Protein AF-A0A848WQK8-F1 (afdb_monomer_lite)

Radius of gyration: 22.31 Å; chains: 1; bounding box: 42×33×97 Å

Foldseek 3Di:
DDDDDDDDDDPDDDPDDPDDDLACQQAVQVLCLLQPQVQADPPHVRPHHDFDLVRCLVCLVVVLVCLVVVVPPDDDDDDDPPDDDPPDSRDDPVSSVSSVSCVVVVRHNDDPVSGDDRDDDDPDDPVDDDD

pLDDT: mean 87.12, std 15.03, range [38.19, 98.62]

Structure (mmCIF, N/CA/C/O backbone):
data_AF-A0A848WQK8-F1
#
_entry.id   AF-A0A848WQK8-F1
#
loop_
_atom_site.group_PDB
_atom_site.id
_atom_site.type_symbol
_atom_site.label_atom_id
_atom_site.label_alt_id
_atom_site.label_comp_id
_atom_site.label_asym_id
_atom_site.label_entity_id
_atom_site.label_seq_id
_atom_site.pdbx_PDB_ins_code
_atom_site.Cartn_x
_atom_site.Cartn_y
_atom_site.Cartn_z
_atom_site.occupancy
_atom_site.B_iso_or_equiv
_atom_site.auth_seq_id
_atom_site.auth_comp_id
_atom_site.auth_asym_id
_atom_site.auth_atom_id
_atom_site.pdbx_PDB_model_num
ATOM 1 N N . MET A 1 1 ? -21.357 15.603 64.588 1.00 41.00 1 MET A N 1
ATOM 2 C CA . MET A 1 1 ? -20.847 16.408 63.460 1.00 41.00 1 MET A CA 1
ATOM 3 C C . MET A 1 1 ? -19.985 15.500 62.587 1.00 41.00 1 MET A C 1
ATOM 5 O O . MET A 1 1 ? -18.851 15.234 62.949 1.00 41.00 1 MET A O 1
ATOM 9 N N . LYS A 1 2 ? -20.552 14.895 61.534 1.00 38.19 2 LYS A N 1
ATOM 10 C CA . LYS A 1 2 ? -19.818 14.042 60.582 1.00 38.19 2 LYS A CA 1
ATOM 11 C C . LYS A 1 2 ? -19.908 14.723 59.218 1.00 38.19 2 LYS A C 1
ATOM 13 O O . LYS A 1 2 ? -20.984 14.740 58.634 1.00 38.19 2 LYS A O 1
ATOM 18 N N . LEU A 1 3 ? -18.819 15.350 58.775 1.00 50.59 3 LEU A N 1
ATOM 19 C CA . LEU A 1 3 ? -18.705 15.878 57.417 1.00 50.59 3 LEU A CA 1
ATOM 20 C C . LEU A 1 3 ? -18.389 14.708 56.482 1.00 50.59 3 LEU A C 1
ATOM 22 O O . LEU A 1 3 ? -17.312 14.122 56.562 1.00 50.59 3 LEU A O 1
ATOM 26 N N . THR A 1 4 ? -19.326 14.356 55.611 1.00 50.41 4 THR A N 1
ATOM 27 C CA . THR A 1 4 ? -19.075 13.463 54.478 1.00 50.41 4 THR A CA 1
ATOM 28 C C . THR A 1 4 ? -18.587 14.308 53.307 1.00 50.41 4 THR A C 1
ATOM 30 O O . THR A 1 4 ? -19.340 15.115 52.768 1.00 50.41 4 THR A O 1
ATOM 33 N N . SER A 1 5 ? -17.314 14.149 52.950 1.00 55.50 5 SER A N 1
ATOM 34 C CA . SER A 1 5 ? -16.704 14.792 51.787 1.00 55.50 5 SER A CA 1
ATOM 35 C C . SER A 1 5 ? -17.155 14.066 50.516 1.00 55.50 5 SER A C 1
ATOM 37 O O . SER A 1 5 ? -16.952 12.858 50.397 1.00 55.50 5 SER A O 1
ATOM 39 N N . ALA A 1 6 ? -17.798 14.777 49.591 1.00 57.66 6 ALA A N 1
ATOM 40 C CA . ALA A 1 6 ? -18.174 14.248 48.284 1.00 57.66 6 ALA A CA 1
ATOM 41 C C . ALA A 1 6 ? -17.008 14.457 47.307 1.00 57.66 6 ALA A C 1
ATOM 43 O O . ALA A 1 6 ? -16.673 15.587 46.957 1.00 57.66 6 ALA A O 1
ATOM 44 N N . LEU A 1 7 ? -16.374 13.361 46.890 1.00 60.06 7 LEU A N 1
ATOM 45 C CA . LEU A 1 7 ? -15.337 13.365 45.864 1.00 60.06 7 LEU A CA 1
ATOM 46 C C . LEU A 1 7 ? -16.019 13.417 44.489 1.00 60.06 7 LEU A C 1
ATOM 48 O O . LEU A 1 7 ? -16.602 12.430 44.044 1.00 60.06 7 LEU A O 1
ATOM 52 N N . ALA A 1 8 ? -15.985 14.575 43.832 1.00 58.59 8 ALA A N 1
ATOM 53 C CA . ALA A 1 8 ? -16.465 14.717 42.462 1.00 58.59 8 ALA A CA 1
ATOM 54 C C . ALA A 1 8 ? -15.446 14.088 41.496 1.00 58.59 8 ALA A C 1
ATOM 56 O O . ALA A 1 8 ? -14.332 14.589 41.343 1.00 58.59 8 ALA A O 1
ATOM 57 N N . LEU A 1 9 ? -15.825 12.979 40.855 1.00 60.97 9 LEU A N 1
ATOM 58 C CA . LEU A 1 9 ? -15.071 12.392 39.748 1.00 60.97 9 LEU A CA 1
ATOM 59 C C . LEU A 1 9 ? -15.238 13.289 38.513 1.00 60.97 9 LEU A C 1
ATOM 61 O O . LEU A 1 9 ? -16.314 13.350 37.919 1.00 60.97 9 LEU A O 1
ATOM 65 N N . VAL A 1 10 ? -14.173 13.983 38.123 1.00 64.12 10 VAL A N 1
ATOM 66 C CA . VAL A 1 10 ? -14.104 14.682 36.837 1.00 64.12 10 VAL A CA 1
ATOM 67 C C . VAL A 1 10 ? -13.838 13.631 35.759 1.00 64.12 10 VAL A C 1
ATOM 69 O O . VAL A 1 10 ? -12.719 13.141 35.626 1.00 64.12 10 VAL A O 1
ATOM 72 N N . PHE A 1 11 ? -14.871 13.252 35.005 1.00 64.31 11 PHE A N 1
ATOM 73 C CA . PHE A 1 11 ? -14.703 12.473 33.778 1.00 64.31 11 PHE A CA 1
ATOM 74 C C . PHE A 1 11 ? -14.087 13.381 32.708 1.00 64.31 11 PHE A C 1
ATOM 76 O O . PHE A 1 11 ? -14.759 14.246 32.149 1.00 64.31 11 PHE A O 1
ATOM 83 N N . ALA A 1 12 ? -12.796 13.197 32.436 1.00 65.44 12 ALA A N 1
ATOM 84 C CA . ALA A 1 12 ? -12.160 13.772 31.261 1.00 65.44 12 ALA A CA 1
ATOM 85 C C . ALA A 1 12 ? -12.721 13.068 30.015 1.00 65.44 12 ALA A C 1
ATOM 87 O O . ALA A 1 12 ? -12.449 11.891 29.780 1.00 65.44 12 ALA A O 1
ATOM 88 N N . LEU A 1 13 ? -13.546 13.775 29.242 1.00 61.00 13 LEU A N 1
ATOM 89 C CA . LEU A 1 13 ? -13.973 13.331 27.917 1.00 61.00 13 LEU A CA 1
ATOM 90 C C . LEU A 1 13 ? -12.757 13.337 26.979 1.00 61.00 13 LEU A C 1
ATOM 92 O O . LEU A 1 13 ? -12.044 14.344 26.936 1.00 61.00 13 LEU A O 1
ATOM 96 N N . PRO A 1 14 ? -12.500 12.254 26.226 1.00 59.19 14 PRO A N 1
ATOM 97 C CA . PRO A 1 14 ? -11.426 12.259 25.252 1.00 59.19 14 PRO A CA 1
ATOM 98 C C . PRO A 1 14 ? -11.821 13.210 24.119 1.00 59.19 14 PRO A C 1
ATOM 100 O O . PRO A 1 14 ? -12.897 13.085 23.532 1.00 59.19 14 PRO A O 1
ATOM 103 N N . LEU A 1 15 ? -10.954 14.177 23.814 1.00 54.81 15 LEU A N 1
ATOM 104 C CA . LEU A 1 15 ? -11.041 14.906 22.555 1.00 54.81 15 LEU A CA 1
ATOM 105 C C . LEU A 1 15 ? -10.736 13.913 21.430 1.00 54.81 15 LEU A C 1
ATOM 107 O O . LEU A 1 15 ? -9.590 13.497 21.263 1.00 54.81 15 LEU A O 1
ATOM 111 N N . PHE A 1 16 ? -11.754 13.533 20.661 1.00 56.06 16 PHE A N 1
ATOM 112 C CA . PHE A 1 16 ? -11.536 12.875 19.380 1.00 56.06 16 PHE A CA 1
ATOM 113 C C . PHE A 1 16 ? -10.903 13.896 18.432 1.00 56.06 16 PHE A C 1
ATOM 115 O O . PHE A 1 16 ? -11.520 14.899 18.071 1.00 56.06 16 PHE A O 1
ATOM 122 N N . ALA A 1 17 ? -9.638 13.671 18.082 1.00 53.91 17 ALA A N 1
ATOM 123 C CA . ALA A 1 17 ? -8.954 14.453 17.067 1.00 53.91 17 ALA A CA 1
ATOM 124 C C . ALA A 1 17 ? -9.597 14.168 15.699 1.00 53.91 17 ALA A C 1
ATOM 126 O O . ALA A 1 17 ? -9.675 13.018 15.277 1.00 53.91 17 ALA A O 1
ATOM 127 N N . SER A 1 18 ? -10.049 15.220 15.016 1.00 53.72 18 SER A N 1
ATOM 128 C CA . SER A 1 18 ? -10.674 15.178 13.685 1.00 53.72 18 SER A CA 1
ATOM 129 C C . SER A 1 18 ? -9.631 15.025 12.563 1.00 53.72 18 SER A C 1
ATOM 131 O O . SER A 1 18 ? -9.561 15.853 11.655 1.00 53.72 18 SER A O 1
ATOM 133 N N . GLY A 1 19 ? -8.781 14.000 12.642 1.00 61.72 19 GLY A N 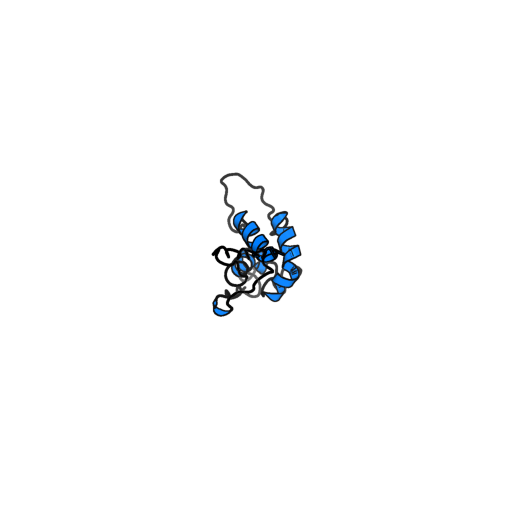1
ATOM 134 C CA . GLY A 1 19 ? -8.004 13.560 11.482 1.00 61.72 19 GLY A CA 1
ATOM 135 C C . GLY A 1 19 ? -8.905 12.754 10.549 1.00 61.72 19 GLY A C 1
ATOM 136 O O . GLY A 1 19 ? -9.685 11.939 11.035 1.00 61.72 19 GLY A O 1
ATOM 137 N N . GLU A 1 20 ? -8.826 12.991 9.240 1.00 74.62 20 GLU A N 1
ATOM 138 C CA . GLU A 1 20 ? -9.516 12.154 8.252 1.00 74.62 20 GLU A CA 1
ATOM 139 C C . GLU A 1 20 ? -9.103 10.688 8.454 1.00 74.62 20 GLU A C 1
ATOM 141 O O . GLU A 1 20 ? -7.913 10.375 8.558 1.00 74.62 20 GLU A O 1
ATOM 146 N N . GLU A 1 21 ? -10.087 9.803 8.613 1.00 90.69 21 GLU A N 1
ATOM 147 C CA . GLU A 1 21 ? -9.833 8.395 8.905 1.00 90.69 21 GLU A CA 1
ATOM 148 C C . GLU A 1 21 ? -9.237 7.714 7.668 1.00 90.69 21 GLU A C 1
ATOM 150 O O . GLU A 1 21 ? -9.826 7.718 6.587 1.00 90.69 21 GLU A O 1
ATOM 155 N N . ILE A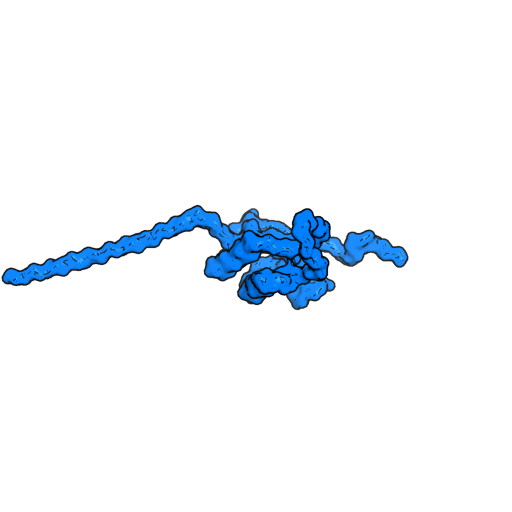 1 22 ? -8.063 7.097 7.822 1.00 97.19 22 ILE A N 1
ATOM 156 C CA . ILE A 1 22 ? -7.447 6.325 6.742 1.00 97.19 22 ILE A CA 1
ATOM 157 C C . ILE A 1 22 ? -8.238 5.031 6.580 1.00 97.19 22 ILE A C 1
ATOM 159 O O . ILE A 1 22 ? -8.197 4.162 7.447 1.00 97.19 22 ILE A O 1
ATOM 163 N N . THR A 1 23 ? -8.917 4.886 5.447 1.00 98.31 23 THR A N 1
ATOM 164 C CA . THR A 1 23 ? -9.723 3.711 5.092 1.00 98.31 23 THR A CA 1
ATOM 165 C C . THR A 1 23 ? -9.115 2.900 3.954 1.00 98.31 23 THR A C 1
ATOM 167 O O . THR A 1 23 ? -8.300 3.391 3.165 1.00 98.31 23 THR A O 1
ATOM 170 N N . PHE A 1 24 ? -9.540 1.640 3.837 1.00 98.50 24 PHE A N 1
ATOM 171 C CA . PHE A 1 24 ? -9.117 0.788 2.737 1.00 98.50 24 PHE A CA 1
ATOM 172 C C . PHE A 1 24 ? -9.542 1.365 1.390 1.00 98.50 24 PHE A C 1
ATOM 174 O O . PHE A 1 24 ? -8.696 1.538 0.518 1.00 98.50 24 PHE A O 1
ATOM 181 N N . ASN A 1 25 ? -10.830 1.676 1.242 1.00 98.19 25 ASN A N 1
ATOM 182 C CA . ASN A 1 25 ? -11.406 2.104 -0.026 1.00 98.19 25 ASN A CA 1
ATOM 183 C C . ASN A 1 25 ? -10.738 3.379 -0.549 1.00 98.19 25 ASN A C 1
ATOM 185 O O . ASN A 1 25 ? -10.299 3.403 -1.690 1.00 98.19 25 ASN A O 1
ATOM 189 N N . GLU A 1 26 ? -10.567 4.404 0.283 1.00 97.81 26 GLU A N 1
ATOM 190 C CA . GLU A 1 26 ? -10.057 5.695 -0.198 1.00 97.81 26 GLU A CA 1
ATOM 191 C C . GLU A 1 26 ? -8.525 5.746 -0.309 1.00 97.81 26 GLU A C 1
ATOM 193 O O . GLU A 1 26 ? -8.003 6.459 -1.163 1.00 97.81 26 GLU A O 1
ATOM 198 N N . HIS A 1 27 ? -7.793 4.987 0.517 1.00 98.25 27 HIS A N 1
ATOM 199 C CA . HIS A 1 27 ? -6.344 5.181 0.671 1.00 98.25 27 HIS A CA 1
ATOM 200 C C . HIS A 1 27 ? -5.514 3.941 0.330 1.00 98.25 27 HIS A C 1
ATOM 202 O O . HIS A 1 27 ? -4.561 4.014 -0.448 1.00 98.25 27 HIS A O 1
ATOM 208 N N . VAL A 1 28 ? -5.863 2.781 0.890 1.00 98.50 28 VAL A N 1
ATOM 209 C CA . VAL A 1 28 ? -5.031 1.572 0.754 1.00 98.50 28 VAL A CA 1
ATOM 210 C C . VAL A 1 28 ? -5.270 0.851 -0.566 1.00 98.50 28 VAL A C 1
ATOM 212 O O . VAL A 1 28 ? -4.316 0.376 -1.181 1.00 98.50 28 VAL A O 1
ATOM 215 N N . ALA A 1 29 ? -6.516 0.765 -1.027 1.00 98.31 29 ALA A N 1
ATOM 216 C CA . ALA A 1 29 ? -6.849 0.101 -2.279 1.00 98.31 29 ALA A CA 1
ATOM 217 C C . ALA A 1 29 ? -6.131 0.754 -3.475 1.00 98.31 29 ALA A C 1
ATOM 219 O O . ALA A 1 29 ? -5.439 0.020 -4.181 1.00 98.31 29 ALA A O 1
ATOM 220 N N . PRO A 1 30 ? -6.141 2.095 -3.658 1.00 97.88 30 PRO A N 1
ATOM 221 C CA . PRO A 1 30 ? -5.379 2.735 -4.733 1.00 97.88 30 PRO A CA 1
ATOM 222 C C . PRO A 1 30 ? -3.870 2.457 -4.658 1.00 97.88 30 PRO A C 1
ATOM 224 O O . PRO A 1 30 ? -3.240 2.184 -5.682 1.00 97.88 30 PRO A O 1
ATOM 227 N N . LEU A 1 31 ? -3.291 2.474 -3.450 1.00 98.06 31 LEU A N 1
ATOM 228 C CA . LEU A 1 31 ? -1.874 2.173 -3.228 1.00 98.06 31 LEU A CA 1
ATOM 229 C C . LEU A 1 31 ? -1.520 0.750 -3.683 1.00 98.06 31 LEU A C 1
ATOM 231 O O . LEU A 1 31 ? -0.542 0.548 -4.408 1.00 98.06 31 LEU A O 1
ATOM 235 N N . ILE A 1 32 ? -2.314 -0.235 -3.258 1.00 98.12 32 ILE A N 1
ATOM 236 C CA . ILE A 1 32 ? -2.095 -1.652 -3.564 1.00 98.12 32 ILE A CA 1
ATOM 237 C C . ILE A 1 32 ? -2.343 -1.935 -5.048 1.00 98.12 32 ILE A C 1
ATOM 239 O O . ILE A 1 32 ? -1.525 -2.601 -5.686 1.00 98.12 32 ILE A O 1
ATOM 243 N N . HIS A 1 33 ? -3.419 -1.389 -5.615 1.00 97.25 33 HIS A N 1
ATOM 244 C CA . HIS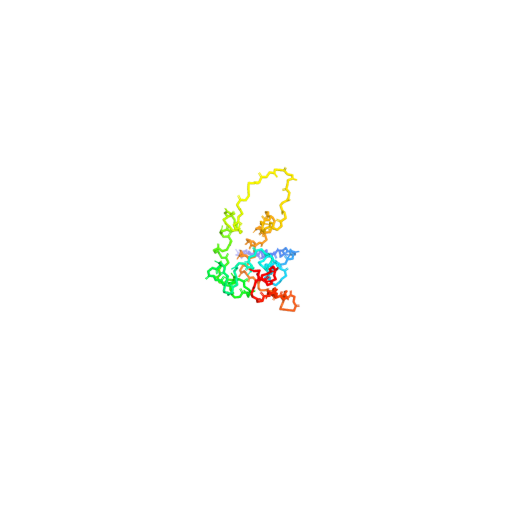 A 1 33 ? -3.767 -1.534 -7.030 1.00 97.25 33 HIS A CA 1
ATOM 245 C C . HIS A 1 33 ? -2.660 -1.020 -7.946 1.00 97.25 33 HIS A C 1
ATOM 247 O O . HIS A 1 33 ? -2.308 -1.690 -8.916 1.00 97.25 33 HIS A O 1
ATOM 253 N N . LYS A 1 34 ? -2.057 0.119 -7.595 1.00 95.19 34 LYS A N 1
ATOM 254 C CA . LYS A 1 34 ? -0.964 0.730 -8.355 1.00 95.19 34 LYS A CA 1
ATOM 255 C C . LYS A 1 34 ? 0.357 -0.036 -8.245 1.00 95.19 34 LYS A C 1
ATOM 257 O O . LYS A 1 34 ? 1.066 -0.165 -9.237 1.00 95.19 34 LYS A O 1
ATOM 262 N N . ASN A 1 35 ? 0.720 -0.500 -7.048 1.00 96.56 35 ASN A N 1
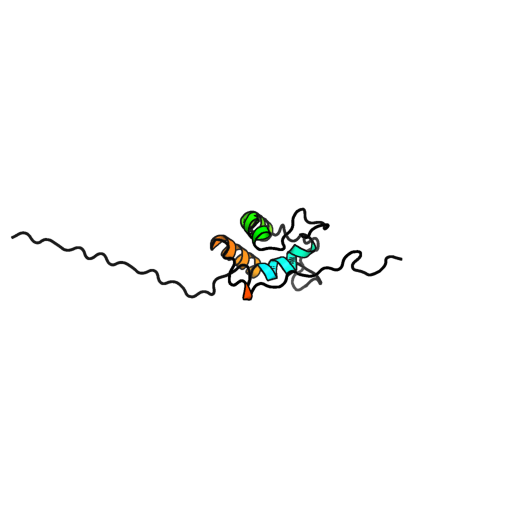ATOM 263 C CA . ASN A 1 35 ? 2.097 -0.933 -6.775 1.00 96.56 35 ASN A CA 1
ATOM 264 C C . ASN A 1 35 ? 2.262 -2.446 -6.577 1.00 96.56 35 ASN A C 1
ATOM 266 O O . ASN A 1 35 ? 3.390 -2.940 -6.592 1.00 96.56 35 ASN A O 1
ATOM 270 N N . CYS A 1 36 ? 1.172 -3.188 -6.372 1.00 96.75 36 CYS A N 1
ATOM 271 C CA . CYS A 1 36 ? 1.233 -4.593 -5.964 1.00 96.75 36 CYS A CA 1
ATOM 272 C C . CYS A 1 36 ? 0.381 -5.513 -6.840 1.00 96.75 36 CYS A C 1
ATOM 274 O O . CYS A 1 36 ? 0.833 -6.606 -7.182 1.00 96.75 36 CYS A O 1
ATOM 276 N N . THR A 1 37 ? -0.839 -5.099 -7.191 1.00 96.31 37 THR A N 1
ATOM 277 C CA . THR A 1 37 ? -1.835 -5.979 -7.824 1.00 96.31 37 THR A CA 1
ATOM 278 C C . THR A 1 37 ? -1.388 -6.526 -9.175 1.00 96.31 37 THR A C 1
ATOM 280 O O . THR A 1 37 ? -1.763 -7.637 -9.525 1.00 96.31 37 THR A O 1
ATOM 283 N N . GLU A 1 38 ? -0.540 -5.804 -9.906 1.00 92.81 38 GLU A N 1
ATOM 284 C CA . GLU A 1 38 ? -0.005 -6.279 -11.182 1.00 92.81 38 GLU A CA 1
ATOM 285 C C . GLU A 1 38 ? 0.728 -7.622 -11.060 1.00 92.81 38 GLU A C 1
ATOM 287 O O . GLU A 1 38 ? 0.493 -8.526 -11.851 1.00 92.81 38 GLU A O 1
ATOM 292 N N . CYS A 1 39 ? 1.562 -7.785 -10.031 1.00 94.25 39 CYS A N 1
ATOM 293 C CA . CYS A 1 39 ? 2.230 -9.058 -9.766 1.00 94.25 39 CYS A CA 1
ATOM 294 C C . CYS A 1 39 ? 1.360 -9.972 -8.896 1.00 94.25 39 CYS A C 1
ATOM 296 O O . CYS A 1 39 ? 1.375 -11.186 -9.059 1.00 94.25 39 CYS A O 1
ATOM 298 N N . HIS A 1 40 ? 0.605 -9.404 -7.955 1.00 96.75 40 HIS A N 1
ATOM 299 C CA . HIS A 1 40 ? -0.250 -10.131 -7.017 1.00 96.75 40 HIS A CA 1
ATOM 300 C C . HIS A 1 40 ? -1.692 -10.252 -7.529 1.00 96.75 40 HIS A C 1
ATOM 302 O O . HIS A 1 40 ? -2.648 -9.851 -6.856 1.00 96.75 40 HIS A O 1
ATOM 308 N N . ARG A 1 41 ? -1.852 -10.848 -8.712 1.00 94.69 41 ARG A N 1
ATOM 309 C CA . ARG A 1 41 ? -3.140 -11.265 -9.288 1.00 94.69 41 ARG A CA 1
ATOM 310 C C . ARG A 1 41 ? -3.062 -12.731 -9.743 1.00 94.69 41 ARG A C 1
ATOM 312 O O . ARG A 1 41 ? -1.960 -13.259 -9.888 1.00 94.69 41 ARG A O 1
ATOM 319 N N . PRO A 1 42 ? -4.202 -13.421 -9.930 1.00 92.38 42 PRO A N 1
ATOM 320 C CA . PRO A 1 42 ? -4.201 -14.806 -10.398 1.00 92.38 42 PRO A CA 1
ATOM 321 C C . PRO A 1 42 ? -3.407 -14.985 -11.699 1.00 92.38 42 PRO A C 1
ATOM 323 O O . PRO A 1 42 ? -3.582 -14.210 -12.632 1.00 92.38 42 PRO A O 1
ATOM 326 N N . GLY A 1 43 ? -2.566 -16.021 -11.752 1.00 90.06 43 GLY A N 1
ATOM 327 C CA . GLY A 1 43 ? -1.778 -16.371 -12.942 1.00 90.06 43 GLY A CA 1
ATOM 328 C C . GLY A 1 43 ? -0.441 -15.640 -13.090 1.00 90.06 43 GLY A C 1
ATOM 329 O O . GLY A 1 43 ? 0.313 -15.972 -13.997 1.00 90.06 43 GLY A O 1
ATOM 330 N N . GLU A 1 44 ? -0.118 -14.704 -12.197 1.00 92.69 44 GLU A N 1
ATOM 331 C CA . GLU A 1 44 ? 1.107 -13.900 -12.269 1.00 92.69 44 GLU A CA 1
ATOM 332 C C . GLU A 1 44 ? 2.153 -14.296 -11.218 1.00 92.69 44 GLU A C 1
ATOM 334 O O . GLU A 1 44 ? 1.976 -15.234 -10.441 1.00 92.69 44 GLU A O 1
ATOM 339 N N . ALA A 1 45 ? 3.271 -13.565 -11.191 1.00 93.50 45 ALA A N 1
ATOM 340 C CA . ALA A 1 45 ? 4.446 -13.864 -10.371 1.00 93.50 45 ALA A CA 1
ATOM 341 C C . ALA A 1 45 ? 4.191 -13.899 -8.848 1.00 93.50 45 ALA A C 1
ATOM 343 O O . ALA A 1 45 ? 4.926 -14.555 -8.108 1.00 93.50 45 ALA A O 1
ATOM 344 N N . GLY A 1 46 ? 3.191 -13.168 -8.355 1.00 94.12 46 GLY A N 1
ATOM 345 C CA . GLY A 1 46 ? 2.856 -13.095 -6.938 1.00 94.12 46 GLY A CA 1
ATOM 346 C C . GLY A 1 46 ? 2.132 -14.360 -6.454 1.00 94.12 46 GLY A C 1
ATOM 347 O O . GLY A 1 46 ? 1.149 -14.779 -7.058 1.00 94.12 46 GLY A O 1
ATOM 348 N N . PRO A 1 47 ? 2.514 -14.948 -5.304 1.00 95.06 47 PRO A N 1
ATOM 349 C CA . PRO A 1 47 ? 1.969 -16.234 -4.849 1.00 95.06 47 PRO A CA 1
ATOM 350 C C . PRO A 1 47 ? 0.530 -16.162 -4.303 1.00 95.06 47 PRO A C 1
ATOM 352 O O . PRO A 1 47 ? -0.022 -17.165 -3.852 1.00 95.06 47 PRO A O 1
ATOM 355 N N . PHE A 1 48 ? -0.073 -14.972 -4.263 1.00 96.62 48 PHE A N 1
ATOM 356 C CA . PHE A 1 48 ? -1.440 -14.739 -3.801 1.00 96.62 48 PHE A CA 1
ATOM 357 C C . PHE A 1 48 ? -1.988 -13.429 -4.369 1.00 96.62 48 PHE A C 1
ATOM 359 O O . PHE A 1 48 ? -1.225 -12.511 -4.669 1.00 96.62 48 PHE A O 1
ATOM 366 N N . ALA A 1 49 ? -3.317 -13.328 -4.428 1.00 97.00 49 ALA A N 1
ATOM 367 C CA . ALA A 1 49 ? -4.011 -12.125 -4.866 1.00 97.00 49 ALA A CA 1
ATOM 368 C C . ALA A 1 49 ? -3.962 -11.000 -3.815 1.00 97.00 49 ALA A C 1
ATOM 370 O O . ALA A 1 49 ? -4.066 -11.262 -2.614 1.00 97.00 49 ALA A O 1
ATOM 371 N N . LEU A 1 50 ? -3.853 -9.758 -4.287 1.00 97.81 50 LEU A N 1
ATOM 372 C CA . LEU A 1 50 ? -4.022 -8.509 -3.539 1.00 97.81 50 LEU A CA 1
ATOM 373 C C . LEU A 1 50 ? -4.974 -7.592 -4.319 1.00 97.81 50 LEU A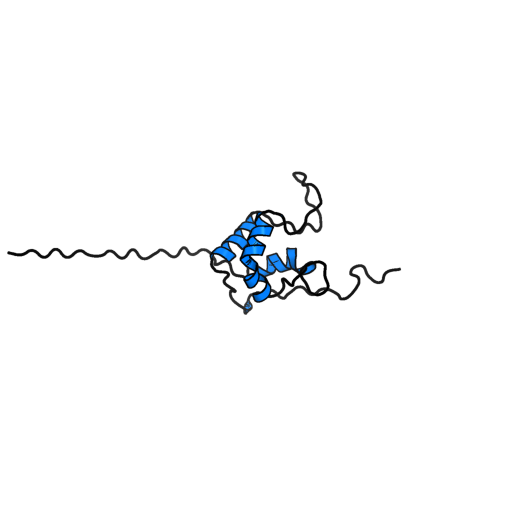 C 1
ATOM 375 O O . LEU A 1 50 ? -4.560 -6.583 -4.884 1.00 97.81 50 LEU A O 1
ATOM 379 N N . ILE A 1 51 ? -6.244 -7.994 -4.406 1.00 96.44 51 ILE A N 1
ATOM 380 C CA . ILE A 1 51 ? -7.262 -7.309 -5.218 1.00 96.44 51 ILE A CA 1
ATOM 381 C C . ILE A 1 51 ? -8.362 -6.740 -4.322 1.00 96.44 51 ILE A C 1
ATOM 383 O O . ILE A 1 51 ? -8.709 -5.565 -4.434 1.00 96.44 51 ILE A O 1
ATOM 387 N N . THR A 1 52 ? -8.901 -7.570 -3.426 1.00 97.38 52 THR A N 1
ATOM 388 C CA . THR A 1 52 ? -10.048 -7.216 -2.580 1.00 97.38 52 THR A CA 1
ATOM 389 C C . THR A 1 52 ? -9.623 -6.798 -1.175 1.00 97.38 52 THR A C 1
ATOM 391 O O . THR A 1 52 ? -8.559 -7.198 -0.693 1.00 97.38 52 THR A O 1
ATOM 394 N N . TYR A 1 53 ? -10.501 -6.081 -0.462 1.00 98.25 53 TYR A N 1
ATOM 395 C CA . TYR A 1 53 ? -10.310 -5.766 0.958 1.00 98.25 53 TYR A CA 1
ATOM 396 C C . TYR A 1 53 ? -9.946 -7.011 1.773 1.00 98.25 53 TYR A C 1
ATOM 398 O O . TYR A 1 53 ? -8.984 -7.001 2.534 1.00 98.25 53 TYR A O 1
ATOM 406 N N . ARG A 1 54 ? -10.669 -8.119 1.578 1.00 98.25 54 ARG A N 1
ATOM 407 C CA . ARG A 1 54 ? -10.438 -9.383 2.290 1.00 98.25 54 ARG A CA 1
ATOM 408 C C . ARG A 1 54 ? -9.056 -9.981 2.021 1.00 98.25 54 ARG A C 1
ATOM 410 O O . ARG A 1 54 ? -8.459 -10.555 2.932 1.00 98.25 54 ARG A O 1
ATOM 417 N N . ASP A 1 55 ? -8.546 -9.871 0.797 1.00 97.88 55 ASP A N 1
ATOM 418 C CA . ASP A 1 55 ? -7.215 -10.386 0.459 1.00 97.88 55 ASP A CA 1
ATOM 419 C C . ASP A 1 55 ? -6.117 -9.650 1.227 1.00 97.88 55 ASP A C 1
ATOM 421 O O . ASP A 1 55 ? -5.168 -10.270 1.726 1.00 97.88 55 ASP A O 1
ATOM 425 N N . ILE A 1 56 ? -6.289 -8.332 1.325 1.00 98.44 56 ILE A N 1
ATOM 426 C CA . ILE A 1 56 ? -5.320 -7.380 1.860 1.00 98.44 56 ILE A CA 1
ATOM 427 C C . ILE A 1 56 ? -5.414 -7.336 3.387 1.00 98.44 56 ILE A C 1
ATOM 429 O O . ILE A 1 56 ? -4.404 -7.512 4.066 1.00 98.44 56 ILE A O 1
ATOM 433 N N . SER A 1 57 ? -6.617 -7.216 3.954 1.00 98.44 57 SER A N 1
ATOM 434 C CA . SER A 1 57 ? -6.845 -7.153 5.404 1.00 98.44 57 SER A CA 1
ATOM 435 C C . SER A 1 57 ? -6.389 -8.421 6.128 1.00 98.44 57 SER A C 1
ATOM 437 O O . SER A 1 57 ? -5.764 -8.330 7.187 1.00 98.44 57 SER A O 1
ATOM 439 N N . LYS A 1 58 ? -6.583 -9.604 5.521 1.00 98.31 58 LYS A N 1
ATOM 440 C CA . LYS A 1 58 ? -6.083 -10.889 6.045 1.00 98.31 58 LYS A CA 1
ATOM 441 C C . LYS A 1 58 ? -4.552 -10.937 6.150 1.00 98.31 58 LYS A C 1
ATOM 443 O O . LYS A 1 58 ? -4.021 -11.688 6.964 1.00 98.31 58 LYS A O 1
ATOM 448 N N . ARG A 1 59 ? -3.840 -10.172 5.318 1.00 98.25 59 ARG A N 1
ATOM 449 C CA . ARG A 1 59 ? -2.368 -10.181 5.203 1.00 98.25 59 ARG A CA 1
ATOM 450 C C . ARG A 1 59 ? -1.714 -8.889 5.678 1.00 98.25 59 ARG A C 1
ATOM 452 O O . ARG A 1 59 ? -0.495 -8.775 5.617 1.00 98.25 59 ARG A O 1
ATOM 459 N N . ALA A 1 60 ? -2.498 -7.937 6.167 1.00 98.50 60 ALA A N 1
ATOM 460 C CA . ALA A 1 60 ? -2.070 -6.572 6.426 1.00 98.50 60 ALA A CA 1
ATOM 461 C C . ALA A 1 60 ? -0.832 -6.472 7.328 1.00 98.50 60 ALA A C 1
ATOM 463 O O . ALA A 1 60 ? 0.064 -5.696 7.031 1.00 98.50 60 ALA A O 1
ATOM 464 N N . ALA A 1 61 ? -0.719 -7.302 8.370 1.00 98.38 61 ALA A N 1
ATOM 465 C CA . ALA A 1 61 ? 0.469 -7.318 9.228 1.00 98.38 61 ALA A CA 1
ATOM 466 C C . ALA A 1 61 ? 1.739 -7.745 8.468 1.00 98.38 61 ALA A C 1
ATOM 468 O O . ALA A 1 61 ? 2.794 -7.131 8.610 1.00 98.38 61 ALA A O 1
ATOM 469 N N . THR A 1 62 ? 1.638 -8.776 7.624 1.00 98.44 62 THR A N 1
ATOM 470 C CA . THR A 1 62 ? 2.750 -9.222 6.776 1.00 98.44 62 THR A CA 1
ATOM 471 C C . THR A 1 62 ? 3.093 -8.176 5.727 1.00 98.44 62 THR A C 1
ATOM 473 O O . THR A 1 62 ? 4.272 -7.891 5.551 1.00 98.44 62 THR A O 1
ATOM 476 N N . LEU A 1 63 ? 2.082 -7.592 5.073 1.00 98.50 63 LEU A N 1
ATOM 477 C CA . LEU A 1 63 ? 2.259 -6.517 4.097 1.00 98.50 63 LEU A CA 1
ATOM 478 C C . LEU A 1 63 ? 2.971 -5.323 4.732 1.00 98.50 63 LEU A C 1
ATOM 480 O O . LEU A 1 63 ? 4.000 -4.907 4.217 1.00 98.50 63 LEU A O 1
ATOM 484 N N . ASN A 1 64 ? 2.499 -4.863 5.894 1.00 98.62 64 ASN A N 1
ATOM 485 C CA . ASN A 1 64 ? 3.098 -3.753 6.630 1.00 98.62 64 ASN A CA 1
ATOM 486 C C . ASN A 1 64 ? 4.579 -4.009 6.933 1.00 98.62 64 ASN A C 1
ATOM 488 O O . ASN A 1 64 ? 5.417 -3.132 6.746 1.00 98.62 64 ASN A O 1
ATOM 492 N N . ARG A 1 65 ? 4.919 -5.236 7.346 1.00 98.56 65 ARG A N 1
ATOM 493 C CA . ARG A 1 65 ? 6.308 -5.618 7.606 1.00 98.56 65 ARG A CA 1
ATOM 494 C C . ARG A 1 65 ? 7.167 -5.537 6.343 1.00 98.56 65 ARG A C 1
ATOM 496 O O . ARG A 1 65 ? 8.193 -4.871 6.357 1.00 98.56 65 ARG A O 1
ATOM 503 N N . VAL A 1 66 ? 6.750 -6.183 5.252 1.00 98.00 66 VAL A N 1
ATOM 504 C CA . VAL A 1 66 ? 7.583 -6.258 4.037 1.00 98.00 66 VAL A CA 1
ATOM 505 C C . VAL A 1 66 ? 7.716 -4.921 3.309 1.00 98.00 66 VAL A C 1
ATOM 507 O O . VAL A 1 66 ? 8.757 -4.684 2.700 1.00 98.00 66 VAL A O 1
ATOM 510 N N . ILE A 1 67 ? 6.711 -4.039 3.378 1.00 97.69 67 ILE A N 1
ATOM 511 C CA . ILE A 1 67 ? 6.835 -2.682 2.822 1.00 97.69 67 ILE A CA 1
ATOM 512 C C . ILE A 1 67 ? 7.727 -1.800 3.703 1.00 97.69 67 ILE A C 1
ATOM 514 O O . ILE A 1 67 ? 8.560 -1.069 3.175 1.00 97.69 67 ILE A O 1
ATOM 518 N N . SER A 1 68 ? 7.620 -1.916 5.034 1.00 97.31 68 SER A N 1
ATOM 519 C CA . SER A 1 68 ? 8.440 -1.140 5.978 1.00 97.31 68 SER A CA 1
ATOM 520 C C . SER A 1 68 ? 9.913 -1.542 5.912 1.00 97.31 68 SER A C 1
ATOM 522 O O . SER A 1 68 ? 10.797 -0.695 5.971 1.00 97.31 68 SER A O 1
ATOM 524 N N . GLU A 1 69 ? 10.188 -2.832 5.713 1.00 96.88 69 GLU A N 1
ATOM 525 C CA . GLU A 1 69 ? 11.533 -3.361 5.456 1.00 96.88 69 GLU A CA 1
ATOM 526 C C . GLU A 1 69 ? 12.038 -3.041 4.035 1.00 96.88 69 GLU A C 1
ATOM 528 O O . GLU A 1 69 ? 13.154 -3.420 3.683 1.00 96.88 69 GLU A O 1
ATOM 533 N N . ARG A 1 70 ? 11.222 -2.380 3.196 1.00 94.56 70 ARG A N 1
ATOM 534 C CA . ARG A 1 70 ? 11.486 -2.124 1.769 1.00 94.56 70 ARG A CA 1
ATOM 535 C C . ARG A 1 70 ? 11.835 -3.391 0.977 1.00 94.56 70 ARG A C 1
ATOM 537 O O . ARG A 1 70 ? 12.477 -3.322 -0.068 1.00 94.56 70 ARG A O 1
ATOM 544 N N . TYR A 1 71 ? 11.379 -4.545 1.459 1.00 95.25 71 TYR A N 1
ATOM 545 C CA . TYR A 1 71 ? 11.479 -5.820 0.756 1.00 95.25 71 TYR A CA 1
ATOM 546 C C . TYR A 1 71 ? 10.499 -5.877 -0.421 1.00 95.25 71 TYR A C 1
ATOM 548 O O . TYR A 1 71 ? 10.785 -6.495 -1.445 1.00 95.25 71 TYR A O 1
ATOM 556 N N . MET A 1 72 ? 9.345 -5.215 -0.276 1.00 95.69 72 MET A N 1
ATOM 557 C CA . MET A 1 72 ? 8.319 -5.107 -1.306 1.00 95.69 72 MET A CA 1
ATOM 558 C C . MET A 1 72 ? 7.939 -3.644 -1.588 1.00 95.69 72 MET A C 1
ATOM 560 O O . MET A 1 72 ? 7.901 -2.836 -0.658 1.00 95.69 72 MET A O 1
ATOM 564 N N . PRO A 1 73 ? 7.569 -3.319 -2.839 1.00 94.69 73 PRO A N 1
ATOM 565 C CA . PRO A 1 73 ? 7.735 -4.169 -4.019 1.00 94.69 73 PRO A CA 1
ATOM 566 C C . PRO A 1 73 ? 9.220 -4.333 -4.391 1.00 94.69 73 PRO A C 1
ATOM 568 O O . PRO A 1 73 ? 10.030 -3.472 -4.039 1.00 94.69 73 PRO A O 1
ATOM 571 N N . PRO A 1 74 ? 9.602 -5.419 -5.090 1.00 90.88 74 PRO A N 1
ATOM 572 C CA . PRO A 1 74 ? 10.993 -5.647 -5.447 1.00 90.88 74 PRO A CA 1
ATOM 573 C C . PRO A 1 74 ? 11.492 -4.525 -6.359 1.00 90.88 74 PRO A C 1
ATOM 575 O O . PRO A 1 74 ? 10.861 -4.201 -7.368 1.00 90.88 74 PRO A O 1
ATOM 578 N N . TRP A 1 75 ? 12.636 -3.940 -6.012 1.00 86.06 75 TRP A N 1
ATOM 579 C CA . TRP A 1 75 ? 13.287 -2.912 -6.815 1.00 86.06 75 TRP A CA 1
ATOM 580 C C . TRP A 1 75 ? 14.776 -3.222 -6.943 1.00 86.06 75 TRP A C 1
ATOM 582 O O . TRP A 1 75 ? 15.538 -3.074 -5.992 1.00 86.06 75 TRP A O 1
ATOM 592 N N . HIS A 1 76 ? 15.178 -3.706 -8.117 1.00 80.44 76 HIS A N 1
ATOM 593 C CA . HIS A 1 76 ? 16.568 -4.067 -8.405 1.00 80.44 76 HIS A CA 1
ATOM 594 C C . HIS A 1 76 ? 17.495 -2.879 -8.712 1.00 80.44 76 HIS A C 1
ATOM 596 O O . HIS A 1 76 ? 18.673 -2.970 -8.366 1.00 80.44 76 HIS A O 1
ATOM 602 N N . PRO A 1 77 ? 17.041 -1.794 -9.372 1.00 83.81 77 PRO A N 1
ATOM 603 C CA . PRO A 1 77 ? 17.918 -0.664 -9.662 1.00 83.81 77 PRO A CA 1
ATOM 604 C C . PRO A 1 77 ? 18.441 0.025 -8.397 1.00 83.81 77 PRO A C 1
ATOM 606 O O . PRO A 1 77 ? 17.696 0.253 -7.443 1.00 83.81 77 PRO A O 1
ATOM 609 N N . VAL A 1 78 ? 19.722 0.398 -8.421 1.00 81.69 78 VAL A N 1
ATOM 610 C CA . VAL A 1 78 ? 20.355 1.209 -7.371 1.00 81.69 78 VAL A CA 1
ATOM 611 C C . VAL A 1 78 ? 19.726 2.598 -7.358 1.00 81.69 78 VAL A C 1
ATOM 613 O O . VAL A 1 78 ? 19.466 3.177 -8.410 1.00 81.69 78 VAL A O 1
ATOM 616 N N . GLU A 1 79 ? 19.487 3.137 -6.168 1.00 81.81 79 GLU A N 1
ATOM 617 C CA . GLU A 1 79 ? 18.997 4.503 -6.021 1.00 81.81 79 GLU A CA 1
ATOM 618 C C . GLU A 1 79 ? 20.123 5.509 -6.236 1.00 81.81 79 GLU A C 1
ATOM 620 O O . GLU A 1 79 ? 21.214 5.376 -5.682 1.00 81.81 79 GLU A O 1
ATOM 625 N N . VAL A 1 80 ? 19.836 6.519 -7.052 1.00 84.94 80 VAL A N 1
ATOM 626 C CA . VAL A 1 80 ? 20.726 7.649 -7.298 1.00 84.94 80 VAL A CA 1
ATOM 627 C C . VAL A 1 80 ? 19.941 8.914 -6.995 1.00 84.94 80 VAL A C 1
ATOM 629 O O . VAL A 1 80 ? 18.862 9.124 -7.557 1.00 84.94 80 VAL A O 1
ATOM 632 N N . ASP A 1 81 ? 20.481 9.749 -6.110 1.00 85.56 81 ASP A N 1
ATOM 633 C CA . ASP A 1 81 ? 19.840 10.996 -5.704 1.00 85.56 81 ASP A CA 1
ATOM 634 C C . ASP A 1 81 ? 19.485 11.860 -6.922 1.00 85.56 81 ASP A C 1
ATOM 636 O O . ASP A 1 81 ? 20.298 12.090 -7.819 1.00 85.56 81 ASP A O 1
ATOM 640 N N . GLY A 1 82 ? 18.237 12.332 -6.958 1.00 83.06 82 GLY A N 1
ATOM 641 C CA . GLY A 1 82 ? 17.715 13.164 -8.044 1.00 83.06 82 GLY A CA 1
ATOM 642 C C . GLY A 1 82 ? 17.267 12.407 -9.301 1.00 83.06 82 GLY A C 1
ATOM 643 O O . GLY A 1 82 ? 16.755 13.044 -10.220 1.00 83.06 82 GLY A O 1
ATOM 644 N N . ILE A 1 83 ? 17.392 11.076 -9.353 1.00 85.81 83 ILE A N 1
ATOM 645 C CA . ILE A 1 83 ? 16.929 10.263 -10.486 1.00 85.81 83 ILE A CA 1
ATOM 646 C C . ILE A 1 83 ? 15.605 9.581 -10.149 1.00 85.81 83 ILE A C 1
ATOM 648 O O . ILE A 1 83 ? 15.468 8.905 -9.132 1.00 85.81 83 ILE A O 1
ATOM 652 N N . GLN A 1 84 ? 14.615 9.746 -11.027 1.00 83.44 84 GLN A N 1
ATOM 653 C CA . GLN A 1 84 ? 13.346 9.026 -10.965 1.00 83.44 84 GLN A CA 1
ATOM 654 C C . GLN A 1 84 ? 13.293 8.015 -12.104 1.00 83.44 84 GLN A C 1
ATOM 656 O O . GLN A 1 84 ? 13.423 8.372 -13.275 1.00 83.44 84 GLN A O 1
ATOM 661 N N . TYR A 1 85 ? 13.105 6.746 -11.760 1.00 85.62 85 TYR A N 1
ATOM 662 C CA . TYR A 1 85 ? 12.994 5.681 -12.745 1.00 85.62 85 TYR A CA 1
ATOM 663 C C . TYR A 1 85 ? 11.550 5.540 -13.217 1.00 85.62 85 TYR A C 1
ATOM 665 O O . TYR A 1 85 ? 10.620 5.472 -12.409 1.00 85.62 85 TYR A O 1
ATOM 673 N N . ALA A 1 86 ? 11.370 5.442 -14.533 1.00 84.88 86 ALA A N 1
ATOM 674 C CA . ALA A 1 86 ? 10.080 5.096 -15.108 1.00 84.88 86 ALA A CA 1
ATOM 675 C C . ALA A 1 86 ? 9.614 3.727 -14.582 1.00 84.88 86 ALA A C 1
ATOM 677 O O . ALA A 1 86 ? 10.419 2.813 -14.402 1.00 84.88 86 ALA A O 1
ATOM 678 N N . HIS A 1 87 ? 8.308 3.599 -14.335 1.00 83.62 87 HIS A N 1
ATOM 679 C CA . HIS A 1 87 ? 7.666 2.366 -13.855 1.00 83.62 87 HIS A CA 1
ATOM 680 C C . HIS A 1 87 ? 8.169 1.845 -12.496 1.00 83.62 87 HIS A C 1
ATOM 682 O O . HIS A 1 87 ? 7.935 0.684 -12.148 1.00 83.62 87 HIS A O 1
ATOM 688 N N . SER A 1 88 ? 8.825 2.696 -11.699 1.00 88.00 88 SER A N 1
ATOM 689 C CA . SER A 1 88 ? 9.081 2.391 -10.293 1.00 88.00 88 SER A CA 1
ATOM 690 C C . SER A 1 88 ? 7.763 2.228 -9.540 1.00 88.00 88 SER A C 1
ATOM 692 O O . SER A 1 88 ? 6.885 3.087 -9.613 1.00 88.00 88 SER A O 1
ATOM 694 N N . ARG A 1 89 ? 7.644 1.122 -8.802 1.00 91.25 89 ARG A N 1
ATOM 695 C CA . ARG A 1 89 ? 6.515 0.832 -7.900 1.00 91.25 89 ARG A CA 1
ATOM 696 C C . ARG A 1 89 ? 6.873 1.096 -6.436 1.00 91.25 89 ARG A C 1
ATOM 698 O O . ARG A 1 89 ? 6.133 0.712 -5.538 1.00 91.25 89 ARG A O 1
ATOM 705 N N . LYS A 1 90 ? 8.043 1.692 -6.174 1.00 91.19 90 LYS A N 1
ATOM 706 C CA . LYS A 1 90 ? 8.498 1.974 -4.810 1.00 91.19 90 LYS A CA 1
ATOM 707 C C . LYS A 1 90 ? 7.477 2.833 -4.078 1.00 91.19 90 LYS A C 1
ATOM 709 O O . LYS A 1 90 ? 6.958 3.795 -4.637 1.00 91.19 90 LYS A O 1
ATOM 714 N N . LEU A 1 91 ? 7.286 2.514 -2.805 1.00 95.00 91 LEU A N 1
ATOM 715 C CA . LEU A 1 91 ? 6.490 3.336 -1.911 1.00 95.00 91 LEU A CA 1
ATOM 716 C C . LEU A 1 91 ? 7.355 4.446 -1.307 1.00 95.00 91 LEU A C 1
ATOM 718 O O . LEU A 1 91 ? 8.494 4.211 -0.872 1.00 95.00 91 LEU A O 1
ATOM 722 N N . SER A 1 92 ? 6.789 5.646 -1.276 1.00 94.50 92 SER A N 1
ATOM 723 C CA . SER A 1 92 ? 7.282 6.761 -0.471 1.00 94.50 92 SER A CA 1
ATOM 724 C C . SER A 1 92 ? 7.116 6.474 1.023 1.00 94.50 92 SER A C 1
ATOM 726 O O . SER A 1 92 ? 6.301 5.640 1.425 1.00 94.50 92 SER A O 1
ATOM 728 N N . ASP A 1 93 ? 7.865 7.189 1.865 1.00 96.06 93 ASP A N 1
ATOM 729 C CA . ASP A 1 93 ? 7.728 7.059 3.323 1.00 96.06 93 ASP A CA 1
ATOM 730 C C . ASP A 1 93 ? 6.305 7.390 3.791 1.00 96.06 93 ASP A C 1
ATOM 732 O O . ASP A 1 93 ? 5.763 6.698 4.647 1.00 96.06 93 ASP A O 1
ATOM 736 N N . ALA A 1 94 ? 5.660 8.381 3.167 1.00 97.38 94 ALA A N 1
ATOM 737 C CA . ALA A 1 94 ? 4.284 8.760 3.476 1.00 97.38 94 ALA A CA 1
ATOM 738 C C . ALA A 1 94 ? 3.274 7.652 3.132 1.00 97.38 94 ALA A C 1
ATOM 740 O O . ALA A 1 94 ? 2.323 7.426 3.877 1.00 97.38 94 ALA A O 1
ATOM 741 N N . GLU A 1 95 ? 3.474 6.935 2.023 1.00 98.31 95 GLU A N 1
ATOM 742 C CA . GLU A 1 95 ? 2.625 5.797 1.654 1.00 98.31 95 GLU A CA 1
ATOM 743 C C . GLU A 1 95 ? 2.811 4.613 2.613 1.00 98.31 95 GLU A C 1
ATOM 745 O O . GLU A 1 95 ? 1.830 3.971 2.993 1.00 98.31 95 GLU A O 1
ATOM 750 N N . ILE A 1 96 ? 4.052 4.344 3.039 1.00 98.56 96 ILE A N 1
ATOM 751 C CA . ILE A 1 96 ? 4.354 3.315 4.046 1.00 98.56 96 ILE A CA 1
ATOM 752 C C . ILE A 1 96 ? 3.703 3.684 5.385 1.00 98.56 96 ILE A C 1
ATOM 754 O O . ILE A 1 96 ? 3.036 2.850 5.996 1.00 98.56 96 ILE A O 1
ATOM 758 N N . GLU A 1 97 ? 3.838 4.938 5.821 1.00 98.31 97 GLU A N 1
ATOM 759 C CA . GLU A 1 97 ? 3.239 5.433 7.062 1.00 98.31 97 GLU A CA 1
ATOM 760 C C . GLU A 1 97 ? 1.704 5.382 7.019 1.00 98.31 97 GLU A C 1
ATOM 762 O O . GLU A 1 97 ? 1.069 4.967 7.988 1.00 98.31 97 GLU A O 1
ATOM 767 N N . MET A 1 98 ? 1.095 5.753 5.889 1.00 98.44 98 MET A N 1
ATOM 768 C CA . MET A 1 98 ? -0.351 5.656 5.684 1.00 98.44 98 MET A CA 1
ATOM 769 C C . MET A 1 98 ? -0.837 4.209 5.823 1.00 98.44 98 MET A C 1
ATOM 771 O O . MET A 1 98 ? -1.807 3.951 6.541 1.00 98.44 98 MET A O 1
ATOM 775 N N . PHE A 1 99 ? -0.134 3.253 5.209 1.00 98.62 99 PHE A N 1
ATOM 776 C CA . PHE A 1 99 ? -0.478 1.840 5.335 1.00 98.62 99 PHE A CA 1
ATOM 777 C C . PHE A 1 99 ? -0.337 1.356 6.784 1.00 98.62 99 PHE A C 1
ATOM 779 O O . PHE A 1 99 ? -1.236 0.687 7.295 1.00 98.62 99 PHE A O 1
ATOM 786 N N . ALA A 1 100 ? 0.750 1.725 7.469 1.00 98.50 100 ALA A N 1
ATOM 787 C CA . ALA A 1 100 ? 0.971 1.369 8.869 1.00 98.50 100 ALA A CA 1
ATOM 788 C C . ALA A 1 100 ? -0.160 1.886 9.771 1.00 98.50 100 ALA A C 1
ATOM 790 O O . ALA A 1 100 ? -0.752 1.106 10.520 1.00 98.50 100 ALA A O 1
ATOM 791 N N . LYS A 1 101 ? -0.540 3.161 9.621 1.00 98.31 101 LYS A N 1
ATOM 792 C CA . LYS A 1 101 ? -1.654 3.777 10.356 1.00 98.31 101 LYS A CA 1
ATOM 793 C C . LYS A 1 101 ? -2.984 3.073 10.101 1.00 98.31 101 LYS A C 1
ATOM 795 O O . LYS A 1 101 ? -3.743 2.849 11.040 1.00 98.31 101 LYS A O 1
ATOM 800 N N . TRP A 1 102 ? -3.263 2.669 8.862 1.00 98.50 102 TRP A N 1
ATOM 801 C CA . TRP A 1 102 ? -4.457 1.879 8.554 1.00 98.50 102 TRP A CA 1
ATOM 802 C C . TRP A 1 102 ? -4.463 0.527 9.282 1.00 98.50 102 TRP A C 1
ATOM 804 O O . TRP A 1 102 ? -5.495 0.106 9.811 1.00 98.50 102 TRP A O 1
ATOM 814 N N . VAL A 1 103 ? -3.312 -0.154 9.354 1.00 98.56 103 VAL A N 1
ATOM 815 C CA . VAL A 1 103 ? -3.186 -1.415 10.102 1.00 98.56 103 VAL A CA 1
ATOM 816 C C . VAL A 1 103 ? -3.409 -1.201 11.600 1.00 98.56 103 VAL A C 1
ATOM 818 O O . VAL A 1 103 ? -4.157 -1.973 12.209 1.00 98.56 103 VAL A O 1
ATOM 821 N N . GLU A 1 104 ? -2.801 -0.161 12.174 1.00 97.94 104 GLU A N 1
ATOM 822 C CA . GLU A 1 104 ? -2.935 0.224 13.586 1.00 97.94 104 GLU A CA 1
ATOM 823 C C . GLU A 1 104 ? -4.373 0.603 13.957 1.00 97.94 104 GLU A C 1
ATOM 825 O O . GLU A 1 104 ? -4.867 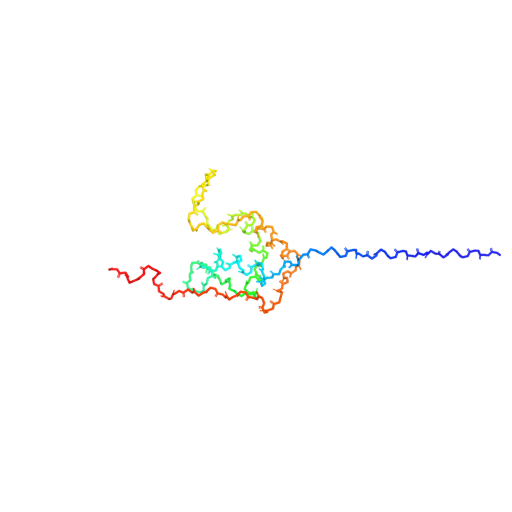0.183 15.003 1.00 97.94 104 GLU A O 1
ATOM 830 N N . ALA A 1 105 ? -5.082 1.301 13.066 1.00 97.06 105 ALA A N 1
ATOM 831 C CA . ALA A 1 105 ? -6.490 1.673 13.220 1.00 97.06 105 ALA A CA 1
ATOM 832 C C . ALA A 1 105 ? -7.464 0.481 13.127 1.00 97.06 105 ALA A C 1
ATOM 834 O O . ALA A 1 105 ? -8.679 0.651 13.189 1.00 97.06 105 ALA A O 1
ATOM 835 N N . GLY A 1 106 ? -6.962 -0.745 12.971 1.00 97.81 106 GLY A N 1
ATOM 836 C CA . GLY A 1 106 ? -7.791 -1.945 12.911 1.00 97.81 106 GLY A CA 1
ATOM 837 C C . GLY A 1 106 ? -8.203 -2.352 11.500 1.00 97.81 106 GLY A C 1
ATOM 838 O O . GLY A 1 106 ? -8.854 -3.390 11.369 1.00 97.81 106 GLY A O 1
ATOM 839 N N . LYS A 1 107 ? -7.700 -1.669 10.461 1.00 98.31 107 LYS A N 1
ATOM 840 C CA . LYS A 1 107 ? -7.972 -1.904 9.031 1.00 98.31 107 LYS A CA 1
ATOM 841 C C . LYS A 1 107 ? -9.407 -1.540 8.617 1.00 98.31 107 LYS A C 1
ATOM 843 O O . LYS A 1 107 ? -10.084 -2.394 8.048 1.00 98.31 107 LYS A O 1
ATOM 848 N N . PRO A 1 108 ? -9.905 -0.322 8.898 1.00 98.31 108 PRO A N 1
ATOM 849 C CA . PRO A 1 108 ? -11.255 0.069 8.490 1.00 98.31 108 PRO A CA 1
ATOM 850 C C . PRO A 1 108 ? -11.421 -0.036 6.965 1.00 98.31 108 PRO A C 1
ATOM 852 O O . PRO A 1 108 ? -10.560 0.414 6.203 1.00 98.31 108 PRO A O 1
ATOM 855 N N . GLU A 1 109 ? -12.514 -0.654 6.506 1.00 98.38 109 GLU A N 1
ATOM 856 C CA . GLU A 1 109 ? -12.787 -0.819 5.070 1.00 98.38 109 GLU A CA 1
ATOM 857 C C . GLU A 1 109 ? -13.171 0.524 4.421 1.00 98.38 109 GLU A C 1
ATOM 859 O O . GLU A 1 109 ? -12.650 0.885 3.368 1.00 98.38 109 GLU A O 1
ATOM 864 N N . GLY A 1 110 ? -13.979 1.323 5.119 1.00 97.44 110 GLY A N 1
ATOM 865 C CA . GLY A 1 110 ? -14.486 2.603 4.632 1.00 97.44 110 GLY A CA 1
ATOM 866 C C . GLY A 1 110 ? -15.766 2.471 3.813 1.00 97.44 110 GLY A C 1
ATOM 867 O O . GLY A 1 110 ? -16.386 1.410 3.752 1.00 97.44 110 GLY A O 1
ATOM 868 N N . ASP A 1 111 ? -16.168 3.581 3.202 1.00 96.69 111 ASP A N 1
ATOM 869 C CA . ASP A 1 111 ? -17.397 3.685 2.417 1.00 96.69 111 ASP A CA 1
ATOM 870 C C . ASP A 1 111 ? -17.288 2.869 1.112 1.00 96.69 111 ASP A C 1
ATOM 872 O O . ASP A 1 111 ? -16.379 3.140 0.317 1.00 96.69 111 ASP A O 1
ATOM 876 N N . PRO A 1 112 ? -18.148 1.858 0.874 1.00 95.31 112 PRO A N 1
ATOM 877 C CA . PRO A 1 112 ? -18.111 1.053 -0.348 1.00 95.31 112 PRO A CA 1
ATOM 878 C C . PRO A 1 112 ? -18.341 1.872 -1.624 1.00 95.31 112 PRO A C 1
ATOM 880 O O . PRO A 1 112 ? -17.814 1.497 -2.670 1.00 95.31 112 PRO A O 1
ATOM 883 N N . ASP A 1 113 ? -19.047 3.004 -1.553 1.00 96.31 113 ASP A N 1
ATOM 884 C CA . ASP A 1 113 ? -19.301 3.862 -2.720 1.00 96.31 113 ASP A CA 1
ATOM 885 C C . ASP A 1 113 ? -18.045 4.624 -3.168 1.00 96.31 113 ASP A C 1
ATOM 887 O O . ASP A 1 113 ? -17.969 5.125 -4.292 1.00 96.31 113 ASP A O 1
ATOM 891 N N . LYS A 1 114 ? -17.026 4.670 -2.306 1.00 95.94 114 LYS A N 1
ATOM 892 C CA . LYS A 1 114 ? -15.717 5.259 -2.595 1.00 95.94 114 LYS A CA 1
ATOM 893 C C . LYS A 1 114 ? -14.656 4.225 -2.969 1.00 95.94 114 LYS A C 1
ATOM 895 O O . LYS A 1 114 ? -13.495 4.585 -3.161 1.00 95.94 114 LYS A O 1
ATOM 900 N N . ALA A 1 115 ? -15.019 2.944 -3.060 1.00 94.50 115 ALA A N 1
ATOM 901 C CA . ALA A 1 115 ? -14.080 1.898 -3.436 1.00 94.50 115 ALA A CA 1
ATOM 902 C C . ALA A 1 115 ? -13.593 2.098 -4.886 1.00 94.50 115 ALA A C 1
ATOM 904 O O . ALA A 1 115 ? -14.416 2.202 -5.804 1.00 94.50 115 ALA A O 1
ATOM 905 N N . PRO A 1 116 ? -12.272 2.123 -5.143 1.00 94.56 116 PRO A N 1
ATOM 906 C CA . PRO A 1 116 ? -11.760 2.165 -6.498 1.00 94.56 116 PRO A CA 1
ATOM 907 C C . PRO A 1 116 ? -12.106 0.860 -7.206 1.00 94.56 116 PRO A C 1
ATOM 909 O O . PRO A 1 116 ? -12.103 -0.227 -6.618 1.00 94.56 116 PRO A O 1
ATOM 912 N N . LYS A 1 117 ? -12.355 0.961 -8.510 1.00 92.94 117 LYS A N 1
ATOM 913 C CA . LYS A 1 117 ? -12.463 -0.228 -9.348 1.00 92.94 117 LYS A CA 1
ATOM 914 C C . LYS A 1 117 ? -11.107 -0.942 -9.372 1.00 92.94 117 LYS A C 1
ATOM 916 O O . LYS A 1 117 ? -10.096 -0.271 -9.585 1.00 92.94 117 LYS A O 1
ATOM 921 N N . PRO A 1 118 ? -11.072 -2.273 -9.188 1.00 88.81 118 PRO A N 1
ATOM 922 C CA . PRO A 1 118 ? -9.857 -3.043 -9.411 1.00 88.81 118 PRO A CA 1
ATOM 923 C C . PRO A 1 118 ? -9.285 -2.789 -10.813 1.00 88.81 118 PRO A C 1
ATOM 925 O O . PRO A 1 118 ? -10.069 -2.603 -11.747 1.00 88.81 118 PRO A O 1
ATOM 928 N N . PRO A 1 119 ? -7.952 -2.808 -10.989 1.00 89.38 119 PRO A N 1
ATOM 929 C CA . PRO A 1 119 ? -7.353 -2.667 -12.307 1.00 89.38 119 PRO A CA 1
ATOM 930 C C . PRO A 1 119 ? -7.792 -3.798 -13.237 1.00 89.38 119 PRO A C 1
ATOM 932 O O . PRO A 1 119 ? -7.803 -4.969 -12.849 1.00 89.38 119 PRO A O 1
ATOM 935 N N . GLU A 1 120 ? -8.103 -3.439 -14.476 1.00 88.06 120 GLU A N 1
ATOM 936 C CA . GLU A 1 120 ? -8.284 -4.393 -15.563 1.00 88.06 120 GLU A CA 1
ATOM 937 C C . GLU A 1 120 ? -6.924 -4.647 -16.219 1.00 88.06 120 GLU A C 1
ATOM 939 O O . GLU A 1 120 ? -6.188 -3.709 -16.530 1.00 88.06 120 GLU A O 1
ATOM 944 N N . PHE A 1 121 ? -6.581 -5.919 -16.414 1.00 84.19 121 PHE A N 1
ATOM 945 C CA . PHE A 1 121 ? -5.350 -6.327 -17.082 1.00 84.19 121 PHE A CA 1
ATOM 946 C C . PHE A 1 121 ? -5.712 -7.124 -18.333 1.00 84.19 121 PHE A C 1
ATOM 948 O O . PHE A 1 121 ? -6.599 -7.977 -18.249 1.00 84.19 121 PHE A O 1
ATOM 955 N N . PRO A 1 122 ? -5.066 -6.870 -19.483 1.00 78.50 122 PRO A N 1
ATOM 956 C CA . PRO A 1 122 ? -5.359 -7.636 -20.680 1.00 78.50 122 PRO A CA 1
ATOM 957 C C . PRO A 1 122 ? -4.880 -9.079 -20.505 1.00 78.50 122 PRO A C 1
ATOM 959 O O . PRO A 1 122 ? -3.853 -9.333 -19.871 1.00 78.50 122 PRO A O 1
ATOM 962 N N . GLU A 1 123 ? -5.639 -10.018 -21.064 1.00 73.56 123 GLU A N 1
ATOM 963 C CA . GLU A 1 123 ? -5.246 -11.423 -21.119 1.00 73.56 123 GLU A CA 1
ATOM 964 C C . GLU A 1 123 ? -4.120 -11.618 -22.147 1.00 73.56 123 GLU A C 1
ATOM 966 O O . GLU A 1 123 ? -4.147 -11.039 -23.233 1.00 73.56 123 GLU A O 1
ATOM 971 N N . GLY A 1 124 ? -3.134 -12.456 -21.818 1.00 69.00 124 GLY A N 1
ATOM 972 C CA . GLY A 1 124 ? -2.024 -12.775 -22.719 1.00 69.00 124 GLY A CA 1
ATOM 973 C C . GLY A 1 124 ? -0.867 -11.766 -22.694 1.00 69.00 124 GLY A C 1
ATOM 974 O O . GLY A 1 124 ? -0.612 -11.090 -21.694 1.00 69.00 124 GLY A O 1
ATOM 975 N N . TRP A 1 125 ? -0.097 -11.731 -23.786 1.00 68.88 125 TRP A N 1
ATOM 976 C CA . TRP A 1 125 ? 1.127 -10.932 -23.884 1.00 68.88 125 TRP A CA 1
ATOM 977 C C . TRP A 1 125 ? 0.820 -9.430 -23.952 1.00 68.88 125 TRP A C 1
ATOM 979 O O . TRP A 1 125 ? 0.087 -8.962 -24.819 1.00 68.88 125 TRP A O 1
ATOM 989 N N . GLN A 1 126 ? 1.424 -8.657 -23.046 1.00 69.62 126 GLN A N 1
ATOM 990 C CA . GLN A 1 126 ? 1.132 -7.226 -22.877 1.00 69.62 126 GLN A CA 1
ATOM 991 C C . GLN A 1 126 ? 1.704 -6.341 -23.999 1.00 69.62 126 GLN A C 1
ATOM 993 O O . GLN A 1 126 ? 1.294 -5.191 -24.132 1.00 69.62 126 GLN A O 1
ATOM 998 N N . LEU A 1 127 ? 2.664 -6.845 -24.789 1.00 74.38 127 LEU A N 1
ATOM 999 C CA . LEU A 1 127 ? 3.327 -6.071 -25.850 1.00 74.38 127 LEU A CA 1
ATOM 1000 C C . LEU A 1 127 ? 2.766 -6.355 -27.257 1.00 74.38 127 LEU A C 1
ATOM 1002 O O . LEU A 1 127 ? 3.322 -5.847 -28.227 1.00 74.38 127 LEU A O 1
ATOM 1006 N N . GLY A 1 128 ? 1.686 -7.138 -27.382 1.00 69.19 128 GLY A N 1
ATOM 1007 C CA . GLY A 1 128 ? 1.074 -7.513 -28.667 1.00 69.19 128 GLY A CA 1
ATOM 1008 C C . GLY A 1 128 ? 1.217 -8.999 -29.004 1.00 69.19 128 GLY A C 1
ATOM 1009 O O . GLY A 1 128 ? 1.418 -9.825 -28.124 1.00 69.19 128 GLY A O 1
ATOM 1010 N N . GLU A 1 129 ? 1.083 -9.371 -30.270 1.00 72.81 129 GLU A N 1
ATOM 1011 C CA . GLU A 1 129 ? 1.376 -10.738 -30.718 1.00 72.81 129 GLU A CA 1
ATOM 1012 C C . GLU A 1 129 ? 2.906 -10.907 -30.829 1.00 72.81 129 GLU A C 1
ATOM 1014 O O . GLU A 1 129 ? 3.539 -10.059 -31.463 1.00 72.81 129 GLU A O 1
ATOM 1019 N N . PRO A 1 130 ? 3.524 -11.916 -30.179 1.00 76.44 130 PRO A N 1
ATOM 1020 C CA . PRO A 1 130 ? 4.938 -12.232 -30.395 1.00 76.44 130 PRO A CA 1
ATOM 1021 C C . PRO A 1 130 ? 5.192 -12.629 -31.858 1.00 76.44 130 PRO A C 1
ATOM 1023 O O . PRO A 1 130 ? 4.351 -13.303 -32.452 1.00 76.44 130 PRO A O 1
ATOM 1026 N N . ASP A 1 131 ? 6.331 -12.219 -32.418 1.00 72.62 131 ASP A N 1
ATOM 1027 C CA . ASP A 1 131 ? 6.787 -12.575 -33.769 1.00 72.62 131 ASP A CA 1
ATOM 1028 C C . ASP A 1 131 ? 7.341 -14.007 -33.890 1.00 72.62 131 ASP A C 1
ATOM 1030 O O . ASP A 1 131 ? 7.816 -14.579 -32.878 1.00 72.62 131 ASP A O 1
#

Secondary structure (DSSP, 8-state):
------------------PPP--IIIIIHHHHHHHTTTTSSTTSSSSS---SHHHHHTTHHHHHHHHHTT-SS---SPP-TT---TT--PPPHHHHHHHHHHHHTT-----GGGPPPPPP--SS-TTSS--

Sequence (131 aa):
MKLTSALALVFALPLFASGEEITFNEHVAPLIHKNCTECHRPGEAGPFALITYRDISKRAATLNRVISERYMPPWHPVEVDGIQYAHSRKLSDAEIEMFAKWVEAGKPEGDPDKAPKPPEFPEGWQLGEPD